Protein AF-A0A3B0WQ35-F1 (afdb_monomer)

InterPro domains:
  IPR003718 OsmC/Ohr conserved domain [PF02566] (6-53)
  IPR015946 K homology domain-like, alpha/beta [G3DSA:3.30.300.20] (3-60)
  IPR036102 OsmC/Ohr superfamily [SSF82784] (5-59)

Mean predicted aligned error: 4.05 Å

Nearest PDB structures (foldseek):
  1ml8-assembly1_A-2  TM=9.703E-01  e=7.068E-03  Escherichia coli
  2e8c-assembly1_A  TM=9.166E-01  e=7.068E-03  Aquifex aeolicus VF5
  3ej7-assembly1_A  TM=3.844E-01  e=4.082E+00  Pseudomonas p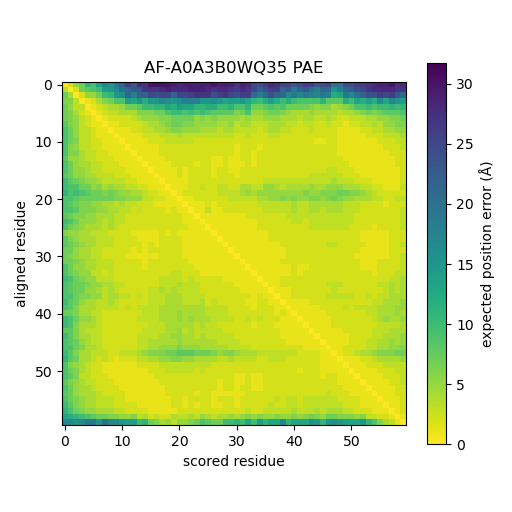avonaceae
  8tl0-assembly1_D  TM=3.854E-01  e=7.408E+00  Haliangium ochraceum

Secondary structure (DSSP, 8-state):
--PSP---SEEEEEEEEEESS--HHHHHHHHHHIIIII-HHHHHHHTTSEEEEEEEEEE-

Organism: NCBI:txid652676

Sequence (60 aa):
LFSIPKVFTKIHVHYVIKGLSLSEKQVEKAVNLTAEKYCSVSIMLAATAKVTHDFEIIES

pLDDT: mean 93.68, std 7.94, range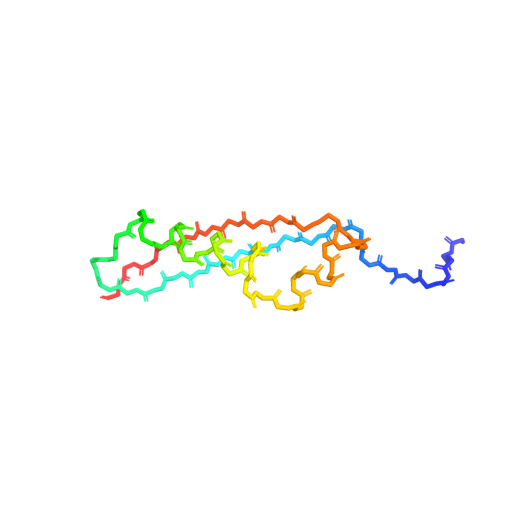 [56.94, 98.44]

Radius of gyration: 14.81 Å; Cα contacts (8 Å, |Δi|>4): 66; chains: 1; bounding box: 28×17×50 Å

Foldseek 3Di:
DDDPPPDEAEEEEEAEAEEAPDDPVVVVVVVCCCQPPNVPVNVVVVVRHHYYYDYDYHYD

Solvent-accessible surface area (backbone atoms only — not comparable to full-atom values): 3794 Å² total; per-residue (Å²): 142,82,73,82,80,86,72,70,61,66,47,76,47,79,44,79,45,75,41,66,91,70,55,65,71,58,50,52,52,52,50,51,44,36,58,76,72,64,36,65,66,48,53,60,46,48,77,71,20,53,66,49,73,54,73,50,79,42,81,101

Structure (mmCIF, N/CA/C/O backbone):
data_AF-A0A3B0WQ35-F1
#
_entry.id   AF-A0A3B0WQ35-F1
#
loop_
_atom_site.group_PDB
_atom_site.id
_atom_site.type_symbol
_atom_site.label_atom_id
_atom_site.label_alt_id
_atom_site.label_comp_id
_atom_site.label_asym_id
_atom_site.label_entity_id
_atom_site.label_seq_id
_atom_site.pdbx_PDB_ins_code
_atom_site.Cartn_x
_atom_site.Cartn_y
_atom_site.Cartn_z
_atom_site.occupancy
_atom_site.B_iso_or_equiv
_atom_site.auth_seq_id
_atom_site.auth_comp_id
_atom_site.auth_asym_id
_atom_site.auth_atom_id
_atom_site.pdbx_PDB_model_num
ATOM 1 N N . LEU A 1 1 ? -1.455 -4.816 -34.290 1.00 56.94 1 LEU A N 1
ATOM 2 C CA . LEU A 1 1 ? -0.263 -4.375 -33.529 1.00 56.94 1 LEU A CA 1
ATOM 3 C C . LEU A 1 1 ? -0.512 -4.582 -32.039 1.00 56.94 1 LEU A C 1
ATOM 5 O O . LEU A 1 1 ? -0.963 -3.674 -31.363 1.00 56.94 1 LEU A O 1
ATOM 9 N N . PHE A 1 2 ? -0.283 -5.789 -31.530 1.00 61.62 2 PHE A N 1
ATOM 10 C CA . PHE A 1 2 ? -0.217 -6.017 -30.086 1.00 61.62 2 PHE A CA 1
ATOM 11 C C . PHE A 1 2 ? 1.123 -6.696 -29.826 1.00 61.62 2 PHE A C 1
ATOM 13 O O . PHE A 1 2 ? 1.261 -7.893 -30.057 1.00 61.62 2 PHE A O 1
ATOM 20 N N . SER A 1 3 ? 2.134 -5.901 -29.477 1.00 70.44 3 SER A N 1
ATOM 21 C CA . SER A 1 3 ? 3.485 -6.385 -29.203 1.00 70.44 3 SER A CA 1
ATOM 22 C C . SER A 1 3 ? 3.508 -7.169 -27.892 1.00 70.44 3 SER A C 1
ATOM 24 O O . SER A 1 3 ? 2.925 -6.752 -26.891 1.00 70.44 3 SER A O 1
ATOM 26 N N . ILE A 1 4 ? 4.157 -8.330 -27.926 1.00 83.62 4 ILE A N 1
ATOM 27 C CA . ILE A 1 4 ? 4.426 -9.177 -26.764 1.00 83.62 4 ILE A CA 1
ATOM 28 C C . ILE A 1 4 ? 5.809 -8.775 -26.231 1.00 83.62 4 ILE A C 1
ATOM 30 O O . ILE A 1 4 ? 6.718 -8.591 -27.043 1.00 83.62 4 ILE A O 1
ATOM 34 N N . PRO A 1 5 ? 5.986 -8.653 -24.905 1.00 85.75 5 PRO A N 1
ATOM 35 C CA . PRO A 1 5 ? 5.013 -8.944 -23.848 1.00 85.75 5 PRO A CA 1
ATOM 36 C C . PRO A 1 5 ? 4.030 -7.795 -23.562 1.00 85.75 5 PRO A C 1
ATOM 38 O O . PRO A 1 5 ? 4.389 -6.620 -23.590 1.00 85.75 5 PRO A O 1
ATOM 41 N N . LYS A 1 6 ? 2.782 -8.148 -23.220 1.00 86.81 6 LYS A N 1
ATOM 42 C CA . LYS A 1 6 ? 1.790 -7.207 -22.678 1.00 86.81 6 LYS A CA 1
ATOM 43 C C . LYS A 1 6 ? 1.989 -7.089 -21.171 1.00 86.81 6 LYS A C 1
ATOM 45 O O . LYS A 1 6 ? 1.517 -7.936 -20.418 1.00 86.81 6 LYS A O 1
ATOM 50 N N . VAL A 1 7 ? 2.712 -6.060 -20.752 1.00 89.50 7 VAL A N 1
ATOM 51 C CA . VAL A 1 7 ? 3.018 -5.796 -19.341 1.00 89.50 7 VAL A CA 1
ATOM 52 C C . VAL A 1 7 ? 2.069 -4.758 -18.748 1.00 89.50 7 VAL A C 1
ATOM 54 O O . VAL A 1 7 ? 1.541 -3.900 -19.459 1.00 89.50 7 VAL A O 1
ATOM 57 N N . PHE A 1 8 ? 1.861 -4.824 -17.433 1.00 92.94 8 PHE A N 1
ATOM 58 C CA . PHE A 1 8 ? 1.160 -3.772 -16.706 1.00 92.94 8 PHE A CA 1
ATOM 59 C C . PHE A 1 8 ? 2.020 -2.509 -16.664 1.00 92.94 8 PHE A C 1
ATOM 61 O O . PHE A 1 8 ? 3.202 -2.571 -16.350 1.00 92.94 8 PHE A O 1
ATOM 68 N N . THR A 1 9 ? 1.422 -1.360 -16.969 1.00 94.38 9 THR A N 1
ATOM 69 C CA . THR A 1 9 ? 2.096 -0.049 -16.905 1.00 94.38 9 THR A CA 1
ATOM 70 C C . THR A 1 9 ? 1.593 0.808 -15.748 1.00 94.38 9 THR A C 1
ATOM 72 O O . THR A 1 9 ? 2.273 1.742 -15.321 1.00 94.38 9 THR A O 1
ATOM 75 N N . LYS A 1 10 ? 0.403 0.490 -15.228 1.00 96.50 10 LYS A N 1
ATOM 76 C CA . LYS A 1 10 ? -0.234 1.146 -14.087 1.00 96.50 10 LYS A CA 1
ATOM 77 C C . LYS A 1 10 ? -0.943 0.101 -13.235 1.00 96.50 10 LYS A C 1
ATOM 79 O O . LYS A 1 10 ? -1.651 -0.745 -13.777 1.00 96.50 10 LYS A O 1
ATOM 84 N N . ILE A 1 11 ? -0.756 0.189 -11.927 1.00 96.25 11 ILE A N 1
ATOM 85 C CA . ILE A 1 11 ? -1.372 -0.674 -10.922 1.00 96.25 11 ILE A CA 1
ATOM 86 C C . ILE A 1 11 ? -1.881 0.244 -9.814 1.00 96.25 11 ILE A C 1
ATOM 88 O O . ILE A 1 11 ? -1.148 1.114 -9.351 1.00 96.25 11 ILE A O 1
ATOM 92 N N . HIS A 1 12 ? -3.130 0.062 -9.404 1.00 97.38 12 HIS A N 1
ATOM 93 C CA . HIS A 1 12 ? -3.711 0.787 -8.284 1.00 97.38 12 HIS A CA 1
ATOM 94 C C . HIS A 1 12 ? -4.255 -0.216 -7.272 1.00 97.38 12 HIS A C 1
ATOM 96 O O . HIS A 1 12 ? -5.032 -1.097 -7.643 1.00 97.38 12 HIS A O 1
ATOM 102 N N . VAL A 1 13 ? -3.797 -0.116 -6.027 1.00 96.62 13 VAL A N 1
ATOM 103 C CA . VAL A 1 13 ? -4.157 -1.032 -4.944 1.00 96.62 13 VAL A CA 1
ATOM 104 C C . VAL A 1 13 ? -5.070 -0.313 -3.963 1.00 96.62 13 VAL A C 1
ATOM 106 O O . VAL A 1 13 ? -4.63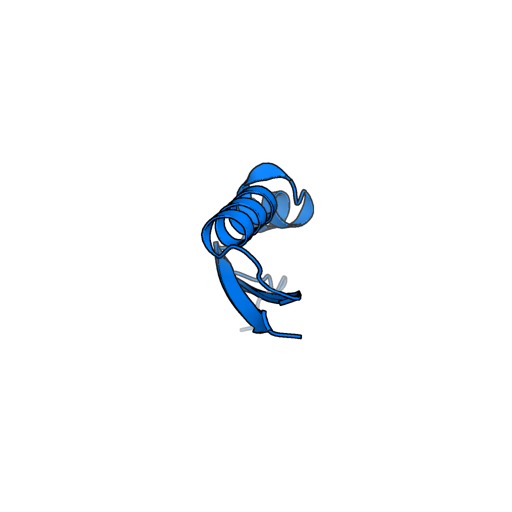4 0.621 -3.298 1.00 96.62 13 VAL A O 1
ATOM 109 N N . HIS A 1 14 ? -6.305 -0.789 -3.853 1.00 97.88 14 HIS A N 1
ATOM 110 C CA . HIS A 1 14 ? -7.275 -0.289 -2.889 1.00 97.88 14 HIS A CA 1
ATOM 111 C C . HIS A 1 14 ? -7.338 -1.220 -1.678 1.00 97.88 14 HIS A C 1
ATOM 113 O O . HIS A 1 14 ? -7.692 -2.396 -1.814 1.00 97.88 14 HIS A O 1
ATOM 119 N N . TYR A 1 15 ? -6.962 -0.715 -0.503 1.00 97.75 15 TYR A N 1
ATOM 120 C CA . TYR A 1 15 ? -7.016 -1.475 0.745 1.00 97.75 15 TYR A CA 1
ATOM 121 C C . TYR A 1 15 ? -8.349 -1.233 1.457 1.00 97.75 15 TYR A C 1
ATOM 123 O O . TYR A 1 15 ? -8.653 -0.111 1.845 1.00 97.75 15 TYR A O 1
ATOM 131 N N . VAL A 1 16 ? -9.106 -2.300 1.704 1.00 97.69 16 VAL A N 1
ATOM 132 C CA . VAL A 1 16 ? -10.321 -2.249 2.527 1.00 97.69 16 VAL A CA 1
ATOM 133 C C . VAL A 1 16 ? -9.993 -2.802 3.907 1.00 97.69 16 VAL A C 1
ATOM 135 O O . VAL A 1 16 ? -9.712 -3.995 4.051 1.00 97.69 16 VAL A O 1
ATOM 138 N N . ILE A 1 17 ? -10.006 -1.943 4.925 1.00 97.62 17 ILE A N 1
ATOM 139 C CA . ILE A 1 17 ? -9.692 -2.326 6.302 1.00 97.62 17 ILE A CA 1
ATOM 140 C C . ILE A 1 17 ? -10.983 -2.361 7.107 1.00 97.62 17 ILE A C 1
ATOM 142 O O . ILE A 1 17 ? -11.668 -1.355 7.242 1.00 97.62 17 ILE A O 1
ATOM 146 N N . LYS A 1 18 ? -11.304 -3.518 7.683 1.00 97.69 18 LYS A N 1
ATOM 147 C CA . LYS A 1 18 ? -12.496 -3.693 8.512 1.00 97.69 18 LYS A CA 1
ATOM 148 C C . LYS A 1 18 ? -12.129 -3.895 9.979 1.00 97.69 18 LYS A C 1
ATOM 150 O O . LYS A 1 18 ? -11.278 -4.733 10.279 1.00 97.69 18 LYS A O 1
ATOM 155 N N . GLY A 1 19 ? -12.785 -3.173 10.883 1.00 95.56 19 GLY A N 1
ATOM 156 C CA . GLY A 1 19 ? -12.598 -3.343 12.325 1.00 95.56 19 GLY A CA 1
ATOM 157 C C . GLY A 1 19 ? -13.353 -2.316 13.163 1.00 95.56 19 GLY A C 1
ATOM 158 O O . GLY A 1 19 ? -13.966 -1.400 12.628 1.00 95.56 19 GLY A O 1
ATOM 159 N N . LEU A 1 20 ? -13.283 -2.481 14.484 1.00 95.69 20 LEU A N 1
ATOM 160 C CA . LEU A 1 20 ? -13.935 -1.608 15.458 1.00 95.69 20 LEU A CA 1
ATOM 161 C C . LEU A 1 20 ? -12.994 -0.477 15.894 1.00 95.69 20 LEU A C 1
ATOM 163 O O . LEU A 1 20 ? -11.873 -0.750 16.336 1.00 95.69 20 LEU A O 1
ATOM 167 N N . SER A 1 21 ? -13.467 0.771 15.841 1.00 95.12 21 SER A N 1
ATO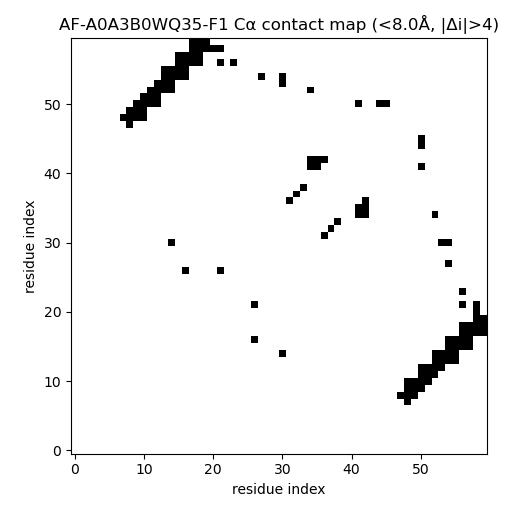M 168 C CA . SER A 1 21 ? -12.766 1.954 16.374 1.00 95.12 21 SER A CA 1
ATOM 169 C C . SER A 1 21 ? -11.315 2.092 15.884 1.00 95.12 21 SER A C 1
ATOM 171 O O . SER A 1 21 ? -10.406 2.437 16.647 1.00 95.12 21 SER A O 1
ATOM 173 N N . LEU A 1 22 ? -11.080 1.803 14.601 1.00 96.75 22 LEU A N 1
ATOM 174 C CA . LEU A 1 22 ? -9.752 1.900 14.002 1.00 96.75 22 LEU A CA 1
ATOM 175 C C . LEU A 1 22 ? -9.324 3.362 13.841 1.00 96.75 22 LEU A C 1
ATOM 177 O O . LEU A 1 22 ? -10.071 4.210 13.359 1.00 96.75 22 LEU A O 1
ATOM 181 N N . SER A 1 23 ? -8.076 3.659 14.202 1.00 96.81 23 SER A N 1
ATOM 182 C CA . SER A 1 23 ? -7.504 4.983 13.972 1.00 96.81 23 SER A CA 1
ATOM 183 C C . SER A 1 23 ? -7.090 5.142 12.512 1.00 96.81 23 SER A C 1
ATOM 185 O O . SER A 1 23 ? -6.159 4.478 12.055 1.00 96.81 23 SER A O 1
ATOM 187 N N . GLU A 1 24 ? -7.705 6.097 11.815 1.00 96.62 24 GLU A N 1
ATOM 188 C CA . GLU A 1 24 ? -7.379 6.444 10.426 1.00 96.62 24 GLU A CA 1
ATOM 189 C C . GLU A 1 24 ? -5.878 6.686 10.219 1.00 96.62 24 GLU A C 1
ATOM 191 O O . GLU A 1 24 ? -5.267 6.093 9.337 1.00 96.62 24 GLU A O 1
ATOM 196 N N . LYS A 1 25 ? -5.238 7.448 11.117 1.00 97.75 25 LYS A N 1
ATOM 197 C CA . LYS A 1 25 ? -3.790 7.719 11.058 1.00 97.75 25 LYS A CA 1
ATOM 198 C C . LYS A 1 25 ? -2.934 6.458 11.177 1.00 97.75 25 LYS A C 1
ATOM 200 O O . LYS A 1 25 ? -1.861 6.373 10.580 1.00 97.75 25 LYS A O 1
ATOM 205 N N . GLN A 1 26 ? -3.353 5.499 12.004 1.00 97.56 26 GLN A N 1
ATOM 206 C CA . GLN A 1 26 ? -2.614 4.243 12.156 1.00 97.56 26 GLN A CA 1
ATOM 207 C C . GLN A 1 26 ? -2.781 3.360 10.920 1.00 97.56 26 GLN A C 1
ATOM 209 O O . GLN A 1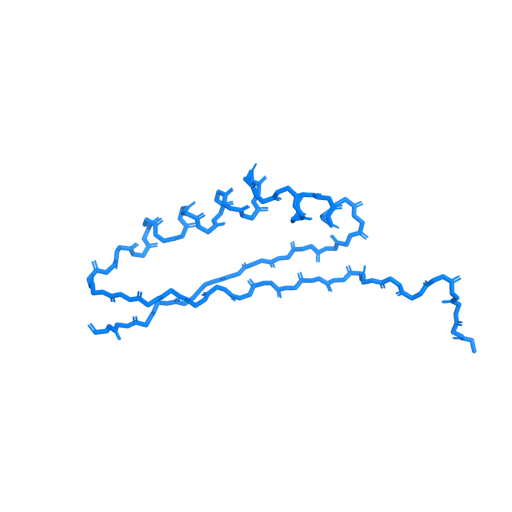 26 ? -1.799 2.765 10.475 1.00 97.56 26 GLN A O 1
ATOM 214 N N . VAL A 1 27 ? -3.988 3.322 10.353 1.00 98.00 27 VAL A N 1
ATOM 215 C CA . VAL A 1 27 ? -4.284 2.589 9.118 1.00 98.00 27 VAL A CA 1
ATOM 216 C C . VAL A 1 27 ? -3.511 3.180 7.942 1.00 98.00 27 VAL A C 1
ATOM 218 O O . VAL A 1 27 ? -2.778 2.445 7.284 1.00 98.00 27 VAL A O 1
ATOM 221 N N . GLU A 1 28 ? -3.569 4.497 7.742 1.00 97.94 28 GLU A N 1
ATOM 222 C CA . GLU A 1 28 ? -2.812 5.202 6.702 1.00 97.94 28 GLU A CA 1
ATOM 223 C C . GLU A 1 28 ? -1.317 4.874 6.790 1.00 97.94 28 GLU A C 1
ATOM 225 O O . GLU A 1 28 ? -0.684 4.467 5.813 1.00 97.94 28 GLU A O 1
ATOM 230 N N . LYS A 1 29 ? -0.744 4.974 7.996 1.00 98.00 29 LYS A N 1
ATOM 231 C CA . LYS A 1 29 ? 0.665 4.650 8.225 1.00 98.00 29 LYS A CA 1
ATOM 232 C C . LYS A 1 29 ? 0.980 3.189 7.891 1.00 98.00 29 LYS A C 1
ATOM 234 O O . LYS A 1 29 ? 2.030 2.920 7.307 1.00 98.00 29 LYS A O 1
ATOM 239 N N . ALA A 1 30 ? 0.117 2.250 8.276 1.00 97.69 30 ALA A N 1
ATOM 240 C CA . ALA A 1 30 ? 0.309 0.828 7.998 1.00 97.69 30 ALA A CA 1
ATOM 241 C C . ALA A 1 30 ? 0.248 0.525 6.492 1.00 97.69 30 ALA A C 1
ATOM 243 O O . ALA A 1 30 ? 1.090 -0.222 5.981 1.00 97.69 30 ALA A O 1
ATOM 244 N N . VAL A 1 31 ? -0.693 1.146 5.779 1.00 97.81 31 VAL A N 1
ATOM 245 C CA . VAL A 1 31 ? -0.839 1.029 4.323 1.00 97.81 31 VAL A CA 1
ATOM 246 C C . VAL A 1 31 ? 0.393 1.595 3.613 1.00 97.81 31 VAL A C 1
ATOM 248 O O . VAL A 1 31 ? 1.006 0.883 2.816 1.00 97.81 31 VAL A O 1
ATOM 251 N N . ASN A 1 32 ? 0.834 2.805 3.972 1.00 97.06 32 ASN A N 1
ATOM 252 C CA . ASN A 1 32 ? 2.025 3.431 3.384 1.00 97.06 32 ASN A CA 1
ATOM 253 C C . ASN A 1 32 ? 3.282 2.578 3.602 1.00 97.06 32 ASN A C 1
ATOM 255 O O . ASN A 1 32 ? 4.022 2.289 2.664 1.00 97.06 32 ASN A O 1
ATOM 259 N N . LEU A 1 33 ? 3.495 2.088 4.827 1.00 97.56 33 LEU A N 1
ATOM 260 C CA . LEU A 1 33 ? 4.622 1.202 5.129 1.00 97.56 33 LEU A CA 1
ATOM 261 C C . LEU A 1 33 ? 4.570 -0.106 4.326 1.00 97.56 33 LEU A C 1
ATOM 263 O O . LEU A 1 33 ? 5.606 -0.601 3.881 1.00 97.56 33 LEU A O 1
ATOM 267 N N . THR A 1 34 ? 3.381 -0.670 4.127 1.00 97.19 34 THR A N 1
ATOM 268 C CA . THR A 1 34 ? 3.208 -1.888 3.328 1.00 97.19 34 THR A CA 1
ATOM 269 C C . THR A 1 34 ? 3.552 -1.633 1.865 1.00 97.19 34 THR A C 1
ATOM 271 O O . THR A 1 34 ? 4.367 -2.367 1.305 1.00 97.19 34 THR A O 1
ATOM 274 N N . ALA A 1 35 ? 2.980 -0.587 1.266 1.00 94.94 35 ALA A N 1
ATOM 275 C CA . ALA A 1 35 ? 3.140 -0.281 -0.152 1.00 94.94 35 ALA A CA 1
ATOM 276 C C . ALA A 1 35 ? 4.572 0.135 -0.522 1.00 94.94 35 ALA A C 1
ATOM 278 O O . ALA A 1 35 ? 5.063 -0.264 -1.581 1.00 94.94 35 ALA A O 1
ATOM 279 N N . GLU A 1 36 ? 5.244 0.888 0.354 1.00 93.06 36 GLU A N 1
ATOM 280 C CA . GLU A 1 36 ? 6.526 1.533 0.041 1.00 93.06 36 GLU A CA 1
ATOM 281 C C . GLU A 1 36 ? 7.746 0.824 0.637 1.00 93.06 36 GLU A C 1
ATOM 283 O O . GLU A 1 36 ? 8.857 0.997 0.136 1.00 93.06 36 GLU A O 1
ATOM 288 N N . LYS A 1 37 ? 7.574 0.037 1.709 1.00 94.25 37 LYS A N 1
ATOM 289 C CA . LYS A 1 37 ? 8.712 -0.508 2.468 1.00 94.25 37 LYS A CA 1
ATOM 290 C C . LYS A 1 37 ? 8.695 -2.020 2.662 1.00 94.25 37 LYS A C 1
ATOM 292 O O . LYS A 1 37 ? 9.764 -2.626 2.627 1.00 94.25 37 LYS A O 1
ATOM 297 N N . TYR A 1 38 ? 7.537 -2.632 2.906 1.00 96.44 38 TYR A N 1
ATOM 298 C CA . TYR A 1 38 ? 7.489 -4.031 3.357 1.00 96.44 38 TYR A CA 1
ATOM 299 C C . TYR A 1 38 ? 6.992 -5.033 2.311 1.00 96.44 38 TYR A C 1
ATOM 301 O O . TYR A 1 38 ? 7.416 -6.188 2.341 1.00 96.44 38 TYR A O 1
ATOM 309 N N . CYS A 1 39 ? 6.135 -4.636 1.369 1.00 95.12 39 CYS A N 1
ATOM 310 C CA . CYS A 1 39 ? 5.653 -5.547 0.333 1.00 95.12 39 CYS A CA 1
ATOM 311 C C . CYS A 1 39 ? 6.703 -5.706 -0.775 1.00 95.12 39 CYS A C 1
ATOM 313 O O . CYS A 1 39 ? 6.782 -4.897 -1.700 1.00 95.12 39 CYS A O 1
ATOM 315 N N . SER A 1 40 ? 7.493 -6.779 -0.706 1.00 96.25 40 SER A N 1
ATOM 316 C CA . SER A 1 40 ? 8.523 -7.104 -1.705 1.00 96.25 40 SER A CA 1
ATOM 317 C C . SER A 1 40 ? 7.976 -7.149 -3.137 1.00 96.25 40 SER A C 1
ATOM 319 O O . SER A 1 40 ? 8.627 -6.660 -4.057 1.00 96.25 40 SER A O 1
ATOM 321 N N . VAL A 1 41 ? 6.754 -7.656 -3.328 1.00 94.88 41 VAL A N 1
ATOM 322 C CA . VAL A 1 41 ? 6.083 -7.688 -4.638 1.00 94.88 41 VAL A CA 1
ATOM 323 C C . VAL A 1 41 ? 5.755 -6.279 -5.132 1.00 94.88 41 VAL A C 1
ATOM 325 O O . VAL A 1 41 ? 6.051 -5.963 -6.282 1.00 94.88 41 VAL A O 1
ATOM 328 N N . SER A 1 42 ? 5.196 -5.420 -4.271 1.00 93.19 42 SER A N 1
ATOM 329 C CA . SER A 1 42 ? 4.916 -4.014 -4.605 1.00 93.19 42 SER A CA 1
ATOM 330 C C . SER A 1 42 ? 6.194 -3.297 -5.040 1.00 93.19 42 SER A C 1
ATOM 332 O O . SER A 1 42 ? 6.213 -2.647 -6.081 1.00 93.19 42 SER A O 1
ATOM 334 N N . ILE A 1 43 ? 7.291 -3.508 -4.306 1.00 94.44 43 ILE A N 1
ATOM 335 C CA . ILE A 1 43 ? 8.605 -2.923 -4.602 1.00 94.44 43 ILE A CA 1
ATOM 336 C C . ILE A 1 43 ? 9.129 -3.383 -5.971 1.00 94.44 43 ILE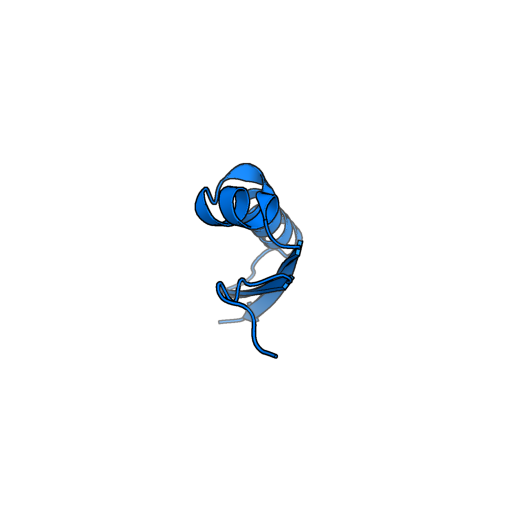 A C 1
ATOM 338 O O . ILE A 1 43 ? 9.572 -2.559 -6.770 1.00 94.44 43 ILE A O 1
ATOM 342 N N . MET A 1 44 ? 9.052 -4.682 -6.279 1.00 95.62 44 MET A N 1
ATOM 343 C CA . MET A 1 44 ? 9.483 -5.202 -7.584 1.00 95.62 44 MET A CA 1
ATOM 344 C C . MET A 1 44 ? 8.624 -4.663 -8.735 1.00 95.62 44 MET A C 1
ATOM 346 O O . MET A 1 44 ? 9.151 -4.306 -9.789 1.00 95.62 44 MET A O 1
ATOM 350 N N . LEU A 1 45 ? 7.306 -4.576 -8.543 1.00 94.06 45 LEU A N 1
ATOM 351 C CA . LEU A 1 45 ? 6.390 -4.061 -9.561 1.00 94.06 45 LEU A CA 1
ATOM 352 C C . LEU A 1 45 ? 6.557 -2.553 -9.772 1.00 94.06 45 LEU A C 1
ATOM 354 O O . LEU A 1 45 ? 6.526 -2.106 -10.917 1.00 94.06 45 LEU A O 1
ATOM 358 N N . ALA A 1 46 ? 6.820 -1.783 -8.714 1.00 92.75 46 ALA A N 1
ATOM 359 C CA . ALA A 1 46 ? 7.067 -0.343 -8.792 1.00 92.75 46 ALA A CA 1
ATOM 360 C C . ALA A 1 46 ? 8.301 0.017 -9.639 1.00 92.75 46 ALA A C 1
ATOM 362 O O . ALA A 1 46 ? 8.361 1.107 -10.205 1.00 92.75 46 ALA A O 1
ATOM 363 N N . ALA A 1 47 ? 9.258 -0.905 -9.798 1.00 92.94 47 ALA A N 1
ATOM 364 C CA . ALA A 1 47 ? 10.399 -0.721 -10.696 1.00 92.94 47 ALA A CA 1
ATOM 365 C C . ALA A 1 47 ? 10.024 -0.783 -12.193 1.00 92.94 47 ALA A C 1
ATOM 367 O O . ALA A 1 47 ? 10.821 -0.387 -13.041 1.00 92.94 47 ALA A O 1
ATOM 368 N N . THR A 1 48 ? 8.836 -1.296 -12.534 1.00 93.12 48 THR A N 1
ATOM 369 C CA . THR A 1 48 ? 8.421 -1.555 -13.929 1.00 93.12 48 THR A CA 1
ATOM 370 C C . THR A 1 48 ? 7.068 -0.948 -14.304 1.00 93.12 48 THR A C 1
ATOM 372 O O . THR A 1 48 ? 6.795 -0.746 -15.487 1.00 93.12 48 THR A O 1
ATOM 375 N N . ALA A 1 49 ? 6.234 -0.610 -13.321 1.00 95.31 49 ALA A N 1
ATOM 376 C CA . ALA A 1 49 ? 4.910 -0.031 -13.498 1.00 95.31 49 ALA A CA 1
ATOM 377 C C . ALA A 1 49 ? 4.677 1.097 -12.488 1.00 95.31 49 ALA A C 1
ATOM 379 O O . ALA A 1 49 ? 5.207 1.082 -11.378 1.00 95.31 49 ALA A O 1
ATOM 380 N N . LYS A 1 50 ? 3.821 2.063 -12.837 1.00 96.69 50 LYS A N 1
ATOM 381 C CA . LYS A 1 50 ? 3.356 3.057 -11.865 1.00 96.69 50 LYS A CA 1
ATOM 382 C C . LYS A 1 50 ? 2.404 2.378 -10.881 1.00 96.69 50 LYS A C 1
ATOM 384 O O . LYS A 1 50 ? 1.284 2.048 -11.266 1.00 96.69 50 LYS A O 1
ATOM 389 N N . VAL A 1 51 ? 2.837 2.208 -9.637 1.00 96.25 51 VAL A N 1
ATOM 390 C CA . VAL A 1 51 ? 2.016 1.668 -8.546 1.00 96.25 51 VAL A CA 1
ATOM 391 C C . VAL A 1 51 ? 1.498 2.824 -7.691 1.00 96.25 51 VAL A C 1
ATOM 393 O O . VAL A 1 51 ? 2.271 3.695 -7.298 1.00 96.25 51 VAL A O 1
ATOM 396 N N . THR A 1 52 ? 0.194 2.863 -7.435 1.00 97.25 52 THR A N 1
ATOM 397 C CA . THR A 1 52 ? -0.439 3.782 -6.476 1.00 97.25 52 THR A CA 1
ATOM 398 C C . THR A 1 52 ? -1.323 3.002 -5.514 1.00 97.25 52 THR A C 1
ATOM 400 O O . THR A 1 52 ? -1.758 1.894 -5.830 1.00 97.25 52 THR A O 1
ATOM 403 N N . HIS A 1 53 ? -1.630 3.584 -4.360 1.00 97.50 53 HIS A N 1
ATOM 404 C CA . HIS A 1 53 ? -2.500 2.966 -3.368 1.00 97.50 53 HIS A CA 1
ATOM 405 C C . HIS A 1 53 ? -3.384 3.986 -2.662 1.00 97.50 53 HIS A C 1
ATOM 407 O O . HIS A 1 53 ? -3.040 5.164 -2.583 1.00 97.50 53 HIS A O 1
ATOM 413 N N . ASP A 1 54 ? -4.506 3.509 -2.148 1.00 97.88 54 ASP A N 1
ATOM 414 C CA . ASP A 1 54 ? -5.393 4.220 -1.234 1.00 97.88 54 ASP A CA 1
ATOM 415 C C . ASP A 1 54 ? -6.041 3.220 -0.264 1.00 97.88 54 ASP A C 1
ATOM 417 O O . ASP A 1 54 ? -5.751 2.018 -0.297 1.00 97.88 54 ASP A O 1
ATOM 421 N N . PHE A 1 55 ? -6.868 3.714 0.652 1.00 98.44 55 PHE A N 1
ATOM 422 C CA . PHE A 1 55 ? -7.556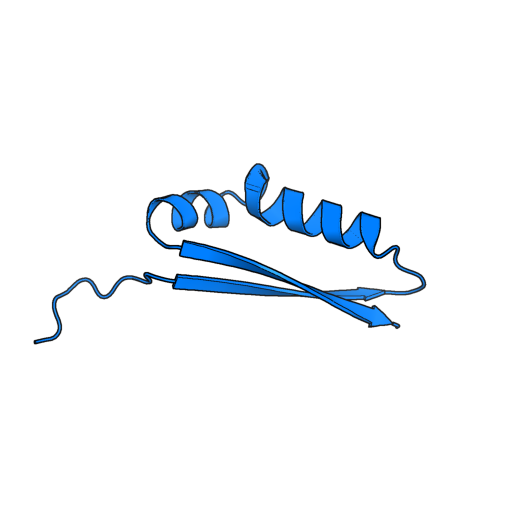 2.851 1.596 1.00 98.44 55 PHE A CA 1
ATOM 423 C C . PHE A 1 55 ? -8.926 3.392 1.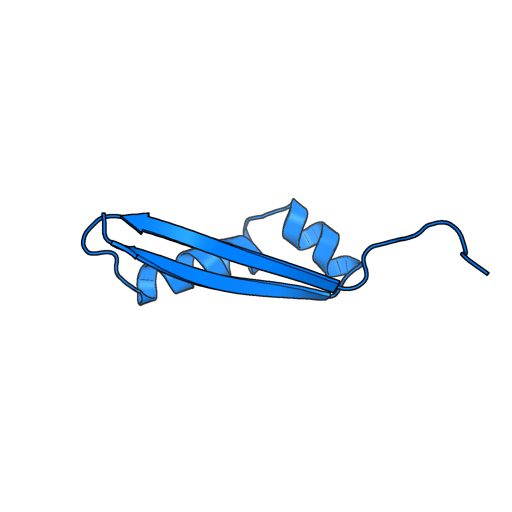991 1.00 98.44 55 PHE A C 1
ATOM 425 O O . PHE A 1 55 ? -9.167 4.598 1.950 1.00 98.44 55 PHE A O 1
ATOM 432 N N . GLU A 1 56 ? -9.791 2.487 2.437 1.00 97.94 56 GLU A N 1
ATOM 433 C CA . GLU A 1 56 ? -11.020 2.804 3.156 1.00 97.94 56 GLU A CA 1
ATOM 434 C C . GLU A 1 56 ? -11.124 1.978 4.443 1.00 97.94 56 GLU A C 1
ATOM 436 O O . GLU A 1 56 ? -1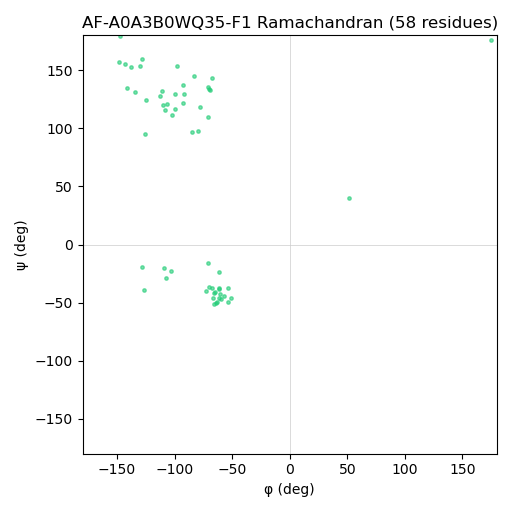0.558 0.884 4.558 1.00 97.94 56 GLU A O 1
ATOM 441 N N . ILE A 1 57 ? -11.849 2.516 5.424 1.00 97.94 57 ILE A N 1
ATOM 442 C CA . ILE A 1 57 ? -12.137 1.836 6.688 1.00 97.94 57 ILE A CA 1
ATOM 443 C C . ILE A 1 57 ? -13.632 1.533 6.754 1.00 97.94 57 ILE A C 1
ATOM 445 O O . ILE A 1 57 ? -14.458 2.431 6.606 1.00 97.94 57 ILE A O 1
ATOM 449 N N . ILE A 1 58 ? -13.969 0.271 7.015 1.00 97.69 58 ILE A N 1
ATOM 450 C CA . ILE A 1 58 ? -15.336 -0.202 7.236 1.00 97.69 58 ILE A CA 1
ATOM 451 C C . ILE A 1 58 ? -15.488 -0.585 8.711 1.00 97.69 58 ILE A C 1
ATOM 453 O O . ILE A 1 58 ? -14.802 -1.485 9.200 1.00 97.69 58 ILE A O 1
ATOM 457 N N . GLU A 1 59 ? -16.412 0.065 9.413 1.00 94.88 59 GLU A N 1
ATOM 458 C CA . GLU A 1 59 ? -16.735 -0.277 10.803 1.00 94.88 59 GLU A CA 1
ATOM 459 C C . GLU A 1 59 ? -17.405 -1.665 10.880 1.00 94.88 59 GLU A C 1
ATOM 461 O O . GLU A 1 59 ? -18.171 -2.051 9.986 1.00 94.88 59 GLU A O 1
ATOM 466 N N . SER A 1 60 ? -17.108 -2.438 11.931 1.00 81.19 60 SER A N 1
ATOM 467 C CA . SER A 1 60 ? -17.601 -3.815 12.119 1.00 81.19 60 SER A CA 1
ATOM 468 C C . SER A 1 60 ? -18.305 -4.051 13.438 1.00 81.19 60 SER A C 1
ATOM 470 O O . SER A 1 60 ? -17.719 -3.642 14.464 1.00 81.19 60 SER A O 1
#